Protein AF-A0A917NL24-F1 (afdb_monomer_lite)

Radius of gyration: 14.6 Å; chains: 1; bounding box: 46×25×38 Å

Foldseek 3Di:
DLLVQLLVCLLVLVLPSNVVSLVVVLVVQVPDDLWADPPDPDGDHNLNSLLSQLSSCLSNLNLPRNVVSLPPHDLVSDDALVVSLSSLQSNLSSCVSVVNNVSNVVSNVSSCVSVVVVVDDD

Organism: NCBI:txid1500077

Sequence (122 aa):
MLCTTSYTAARAGDRDQAQAMIREAGKAARKLPQQAPPGRLFPTTSAAVGLFEVGVRWALGDAGAALKAGRALSADQFSTAERKGRMHTDLGCAWWQWGKPEQTAHELLCALRPARLAGRGP

pLDDT: mean 90.93, std 11.96, range [46.84, 98.69]

Structure (mmCIF, N/CA/C/O backbone):
data_AF-A0A917NL24-F1
#
_entry.id   AF-A0A917NL24-F1
#
loop_
_atom_site.group_PDB
_atom_site.id
_atom_site.type_symbol
_atom_site.label_atom_id
_atom_site.label_alt_id
_atom_site.label_comp_id
_atom_site.label_asym_id
_atom_site.label_entity_id
_atom_site.label_seq_id
_atom_site.pdbx_PDB_ins_code
_atom_site.Cartn_x
_atom_site.Cartn_y
_atom_site.Cartn_z
_atom_site.occupancy
_atom_site.B_iso_or_equiv
_atom_site.auth_seq_id
_atom_site.auth_comp_id
_atom_site.auth_asym_id
_atom_site.auth_atom_id
_atom_site.pdbx_PDB_model_num
ATOM 1 N N . MET A 1 1 ? -3.063 4.889 -15.392 1.00 84.62 1 MET A N 1
ATOM 2 C CA . MET A 1 1 ? -4.364 5.516 -15.076 1.00 84.62 1 MET A CA 1
ATOM 3 C C . MET A 1 1 ? -5.146 4.737 -14.022 1.00 84.62 1 MET A C 1
ATOM 5 O O . MET A 1 1 ? -5.391 5.324 -12.982 1.00 84.62 1 MET A O 1
ATOM 9 N N . LEU A 1 2 ? -5.432 3.435 -14.204 1.00 94.12 2 LEU A N 1
ATOM 10 C CA . LEU A 1 2 ? -6.218 2.618 -13.248 1.00 94.12 2 LEU A CA 1
ATOM 11 C C . LEU A 1 2 ? -5.818 2.784 -11.768 1.00 94.12 2 LEU A C 1
ATOM 13 O O . LEU A 1 2 ? -6.681 3.012 -10.930 1.00 94.12 2 LEU A O 1
ATOM 17 N N . CYS A 1 3 ? -4.522 2.731 -11.447 1.00 95.06 3 CYS A N 1
ATOM 18 C CA . CYS A 1 3 ? -4.043 2.873 -10.068 1.00 95.06 3 CYS A CA 1
ATOM 19 C C . CYS A 1 3 ? -4.369 4.237 -9.440 1.00 95.06 3 CYS A C 1
ATOM 21 O O . CYS A 1 3 ? -4.859 4.303 -8.316 1.00 95.06 3 CYS A O 1
ATOM 23 N N . THR A 1 4 ? -4.113 5.329 -10.165 1.00 94.62 4 THR A N 1
ATOM 24 C CA . THR A 1 4 ? -4.394 6.686 -9.680 1.00 94.62 4 THR A CA 1
ATOM 25 C C . THR A 1 4 ? -5.895 6.900 -9.525 1.00 94.62 4 THR A C 1
ATOM 27 O O . THR A 1 4 ? -6.326 7.347 -8.470 1.00 94.62 4 THR A O 1
ATOM 30 N N . THR A 1 5 ? -6.695 6.502 -10.522 1.00 97.06 5 THR A N 1
ATOM 31 C CA . THR A 1 5 ? -8.164 6.571 -10.454 1.00 97.06 5 THR A CA 1
ATOM 32 C C . THR A 1 5 ? -8.701 5.780 -9.266 1.00 97.06 5 THR A C 1
ATOM 34 O O . THR A 1 5 ? -9.524 6.285 -8.513 1.00 97.06 5 THR A O 1
ATOM 37 N N . SER A 1 6 ? -8.187 4.567 -9.054 1.00 97.50 6 SER A N 1
ATOM 38 C CA . SER A 1 6 ? -8.557 3.730 -7.916 1.00 97.50 6 SER A CA 1
ATOM 39 C C . SER A 1 6 ? -8.290 4.411 -6.577 1.00 97.50 6 SER A C 1
ATOM 41 O O . SER A 1 6 ? -9.136 4.353 -5.688 1.00 97.50 6 SER A O 1
ATOM 43 N N . TYR A 1 7 ? -7.121 5.035 -6.424 1.00 97.06 7 TYR A N 1
ATOM 44 C CA . TYR A 1 7 ? -6.757 5.722 -5.191 1.00 97.06 7 TYR A CA 1
ATOM 45 C C . TYR A 1 7 ? -7.612 6.972 -4.962 1.00 97.06 7 TYR A C 1
ATOM 47 O O . TYR A 1 7 ? -8.086 7.189 -3.851 1.00 97.06 7 TYR A O 1
ATOM 55 N N . THR A 1 8 ? -7.877 7.760 -6.006 1.00 98.00 8 THR A N 1
ATOM 56 C CA . THR A 1 8 ? -8.780 8.916 -5.917 1.00 98.00 8 THR A CA 1
ATOM 57 C C . THR A 1 8 ? -10.196 8.495 -5.526 1.00 98.00 8 THR A C 1
ATOM 59 O O . THR A 1 8 ? -10.767 9.094 -4.619 1.00 98.00 8 THR A O 1
ATOM 62 N N . ALA A 1 9 ? -10.733 7.433 -6.135 1.00 98.25 9 ALA A N 1
ATOM 63 C CA . ALA A 1 9 ? -12.036 6.872 -5.778 1.00 98.25 9 ALA A CA 1
ATOM 64 C C . ALA A 1 9 ? -12.075 6.423 -4.308 1.00 98.25 9 ALA A C 1
ATOM 66 O O . ALA A 1 9 ? -12.998 6.772 -3.577 1.00 98.25 9 ALA A O 1
ATOM 67 N N . ALA A 1 10 ? -11.022 5.742 -3.836 1.00 98.19 10 ALA A N 1
ATOM 68 C CA . ALA A 1 10 ? -10.907 5.327 -2.439 1.00 98.19 10 ALA A CA 1
ATOM 69 C C . ALA A 1 10 ? -10.928 6.523 -1.479 1.00 98.19 10 ALA A C 1
ATOM 71 O O . ALA A 1 10 ? -11.642 6.505 -0.481 1.00 98.19 10 ALA A O 1
ATOM 72 N N . ARG A 1 11 ? -10.186 7.588 -1.807 1.00 97.62 11 ARG A N 1
ATOM 73 C CA . ARG A 1 11 ? -10.152 8.835 -1.027 1.00 97.62 11 ARG A CA 1
ATOM 74 C C . ARG A 1 11 ? -11.492 9.576 -1.032 1.00 97.62 11 ARG A C 1
ATOM 76 O O . ARG A 1 11 ? -11.779 10.271 -0.066 1.00 97.62 11 ARG A O 1
ATOM 83 N N . ALA A 1 12 ? -12.293 9.417 -2.084 1.00 97.56 12 ALA A N 1
ATOM 84 C CA . ALA A 1 12 ? -13.649 9.953 -2.183 1.00 97.56 12 ALA A CA 1
ATOM 85 C C . ALA A 1 12 ? -14.718 9.057 -1.521 1.00 97.56 12 ALA A C 1
ATOM 87 O O . ALA A 1 12 ? -15.888 9.427 -1.500 1.00 97.56 12 ALA A O 1
ATOM 88 N N . GLY A 1 13 ? -14.343 7.886 -0.992 1.00 96.19 13 GLY A N 1
ATOM 89 C CA . GLY A 1 13 ? -15.280 6.924 -0.407 1.00 96.19 13 GLY A CA 1
ATOM 90 C C . GLY A 1 13 ? -16.037 6.066 -1.429 1.00 96.19 13 GLY A C 1
ATOM 91 O O . GLY A 1 13 ? -16.854 5.239 -1.027 1.00 96.19 13 GLY A O 1
ATOM 92 N N . ASP A 1 14 ? -15.742 6.192 -2.729 1.00 98.06 14 ASP A N 1
ATOM 93 C CA . ASP A 1 14 ? -16.295 5.325 -3.775 1.00 98.06 14 ASP A CA 1
ATOM 94 C C . ASP A 1 14 ? -15.584 3.964 -3.754 1.00 98.06 14 ASP A C 1
ATOM 96 O O . ASP A 1 14 ? -14.630 3.670 -4.488 1.00 98.06 14 ASP A O 1
ATOM 100 N N . ARG A 1 15 ? -16.045 3.132 -2.821 1.00 97.88 15 ARG A N 1
ATOM 101 C CA . ARG A 1 15 ? -15.494 1.812 -2.528 1.00 97.88 15 ARG A CA 1
ATOM 102 C C . ARG A 1 15 ? -15.604 0.853 -3.713 1.00 97.88 15 ARG A C 1
ATOM 104 O O . ARG A 1 15 ? -14.711 0.015 -3.887 1.00 97.88 15 ARG A O 1
ATOM 111 N N . ASP A 1 16 ? -16.654 0.954 -4.517 1.00 97.88 16 ASP A N 1
ATOM 112 C CA . ASP A 1 16 ? -16.890 0.037 -5.630 1.00 97.88 16 ASP A CA 1
ATOM 113 C C . ASP A 1 16 ? -15.993 0.370 -6.816 1.00 97.88 16 ASP A C 1
ATOM 115 O O . ASP A 1 16 ? -15.297 -0.519 -7.326 1.00 97.88 16 ASP A O 1
ATOM 119 N N . GLN A 1 17 ? -15.913 1.649 -7.196 1.00 98.06 17 GLN A N 1
ATOM 120 C CA . GLN A 1 17 ? -15.018 2.087 -8.260 1.00 98.06 17 GLN A CA 1
ATOM 121 C C . GLN A 1 17 ? -13.554 1.844 -7.882 1.00 98.06 17 GLN A C 1
ATOM 123 O O . GLN A 1 17 ? -12.790 1.307 -8.691 1.00 98.06 17 GLN A O 1
ATOM 128 N N . ALA A 1 18 ? -13.163 2.156 -6.642 1.00 98.31 18 ALA A N 1
ATOM 129 C CA . ALA A 1 18 ? -11.814 1.894 -6.153 1.00 98.31 18 ALA A CA 1
ATOM 130 C C . ALA A 1 18 ? -11.437 0.415 -6.301 1.00 98.31 18 ALA A C 1
ATOM 132 O O . ALA A 1 18 ? -10.415 0.075 -6.900 1.00 98.31 18 ALA A O 1
ATOM 133 N N . GLN A 1 19 ? -12.288 -0.487 -5.815 1.00 97.38 19 GLN A N 1
ATOM 134 C CA . GLN A 1 19 ? -12.020 -1.917 -5.899 1.00 97.38 19 GLN A CA 1
ATOM 135 C C . GLN A 1 19 ? -12.042 -2.447 -7.337 1.00 97.38 19 GLN A C 1
ATOM 137 O O . GLN A 1 19 ? -11.239 -3.317 -7.681 1.00 97.38 19 GLN A O 1
ATOM 142 N N . ALA A 1 20 ? -12.943 -1.953 -8.188 1.00 97.94 20 ALA A N 1
ATOM 143 C CA . ALA A 1 20 ? -12.989 -2.346 -9.591 1.00 97.94 20 ALA A CA 1
ATOM 144 C C . ALA A 1 20 ? -11.678 -1.988 -10.306 1.00 97.94 20 ALA A C 1
ATOM 146 O O . ALA A 1 20 ? -11.062 -2.851 -10.938 1.00 97.94 20 ALA A O 1
ATOM 147 N N . MET A 1 21 ? -11.212 -0.749 -10.138 1.00 98.25 21 MET A N 1
ATOM 148 C CA . MET A 1 21 ? -10.006 -0.253 -10.797 1.00 98.25 21 MET A CA 1
ATOM 149 C C . MET A 1 21 ? -8.732 -0.934 -10.286 1.00 98.25 21 MET A C 1
ATOM 151 O O . MET A 1 21 ? -7.887 -1.304 -11.105 1.00 98.25 21 MET A O 1
ATOM 155 N N . ILE A 1 22 ? -8.588 -1.172 -8.973 1.00 97.75 22 ILE A N 1
ATOM 156 C CA . ILE A 1 22 ? -7.389 -1.851 -8.453 1.00 97.75 22 ILE A CA 1
ATOM 157 C C . ILE A 1 22 ? -7.329 -3.326 -8.854 1.00 97.75 22 ILE A C 1
ATOM 159 O O . ILE A 1 22 ? -6.254 -3.830 -9.178 1.00 97.75 22 ILE A O 1
ATOM 163 N N . ARG A 1 23 ? -8.475 -4.021 -8.919 1.00 96.62 23 ARG A N 1
ATOM 164 C CA . ARG A 1 23 ? -8.521 -5.405 -9.417 1.00 96.62 23 ARG A CA 1
ATOM 165 C C . ARG A 1 23 ? -8.087 -5.481 -10.874 1.00 96.62 23 ARG A C 1
ATOM 167 O O . ARG A 1 23 ? -7.333 -6.385 -11.235 1.00 96.62 23 ARG A O 1
ATOM 174 N N . GLU A 1 24 ? -8.548 -4.548 -11.700 1.00 97.19 24 GLU A N 1
ATOM 175 C CA . GLU A 1 24 ? -8.175 -4.512 -13.112 1.00 97.19 24 GLU A C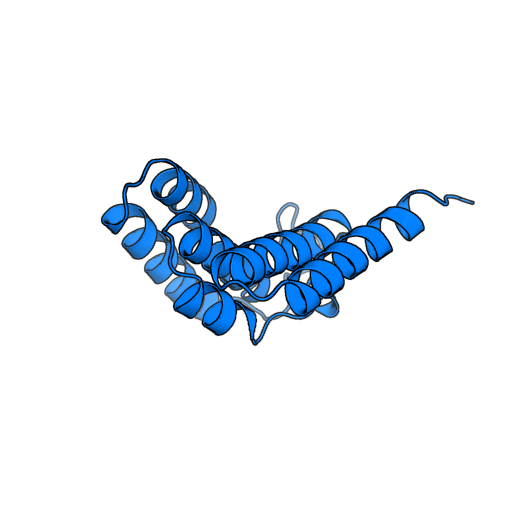A 1
ATOM 176 C C . GLU A 1 24 ? -6.694 -4.158 -13.293 1.00 97.19 24 GLU A C 1
ATOM 178 O O . GLU A 1 24 ? -5.984 -4.828 -14.044 1.00 97.19 24 GLU A O 1
ATOM 183 N N . ALA A 1 25 ? -6.181 -3.205 -12.507 1.00 96.19 25 ALA A N 1
ATOM 184 C CA . ALA A 1 25 ? -4.752 -2.910 -12.459 1.00 96.19 25 ALA A CA 1
ATOM 185 C C . ALA A 1 25 ? -3.927 -4.149 -12.071 1.00 96.19 25 ALA A C 1
ATOM 187 O O . ALA A 1 25 ? -2.925 -4.441 -12.720 1.00 96.19 25 ALA A O 1
ATOM 188 N N . GLY A 1 26 ? -4.368 -4.921 -11.071 1.00 94.62 26 GLY A N 1
ATOM 189 C CA . GLY A 1 26 ? -3.707 -6.157 -10.646 1.00 94.62 26 GLY A CA 1
ATOM 190 C C . GLY A 1 26 ? -3.707 -7.253 -11.718 1.00 94.62 26 GLY A C 1
ATOM 191 O O . GLY A 1 26 ? -2.706 -7.949 -11.899 1.00 94.62 26 GLY A O 1
ATOM 192 N N . LYS A 1 27 ? -4.794 -7.396 -12.491 1.00 94.94 27 LYS A N 1
ATOM 193 C CA . LYS A 1 27 ? -4.821 -8.311 -13.647 1.00 94.94 27 LYS A CA 1
ATOM 194 C C . LYS A 1 27 ? -3.833 -7.882 -14.729 1.00 94.94 27 LYS A C 1
ATOM 196 O O . LYS A 1 27 ? -3.126 -8.738 -15.255 1.00 94.94 27 LYS A O 1
ATOM 201 N N . ALA A 1 28 ? -3.770 -6.589 -15.040 1.00 93.19 28 ALA A N 1
ATOM 202 C CA . ALA A 1 28 ? -2.811 -6.058 -16.003 1.00 93.19 28 ALA A CA 1
ATOM 203 C C . ALA A 1 28 ? -1.362 -6.235 -15.514 1.00 93.19 28 ALA A C 1
ATOM 205 O O . ALA A 1 28 ? -0.496 -6.632 -16.291 1.00 93.19 28 ALA A O 1
ATOM 206 N N . ALA A 1 29 ? -1.115 -6.031 -14.216 1.00 91.75 29 ALA A N 1
ATOM 207 C CA . ALA A 1 29 ? 0.201 -6.158 -13.595 1.00 91.75 29 ALA A CA 1
ATOM 208 C C . ALA A 1 29 ? 0.806 -7.559 -13.727 1.00 91.75 29 ALA A C 1
ATOM 210 O O . ALA A 1 29 ? 2.011 -7.685 -13.906 1.00 91.75 29 ALA A O 1
ATOM 211 N N . ARG A 1 30 ? -0.016 -8.617 -13.720 1.00 89.62 30 ARG A N 1
ATOM 212 C CA . ARG A 1 30 ? 0.457 -9.999 -13.937 1.00 89.62 30 ARG A CA 1
ATOM 213 C C . ARG A 1 30 ? 1.166 -10.210 -15.278 1.00 89.62 30 ARG A C 1
ATOM 215 O O . ARG A 1 30 ? 1.892 -11.183 -15.419 1.00 89.62 30 ARG A O 1
ATOM 222 N N . LYS A 1 31 ? 0.948 -9.323 -16.251 1.00 87.94 31 LYS A N 1
ATOM 223 C CA . LYS A 1 31 ? 1.591 -9.363 -17.571 1.00 87.94 31 LYS A CA 1
ATOM 224 C C . LYS A 1 31 ? 2.846 -8.487 -17.648 1.00 87.94 31 LYS A C 1
ATOM 226 O O . LYS A 1 31 ? 3.481 -8.440 -18.697 1.00 87.94 31 LYS A O 1
ATOM 231 N N . LEU A 1 32 ? 3.175 -7.752 -16.583 1.00 83.38 32 LEU A N 1
ATOM 232 C CA . LEU A 1 32 ? 4.332 -6.864 -16.552 1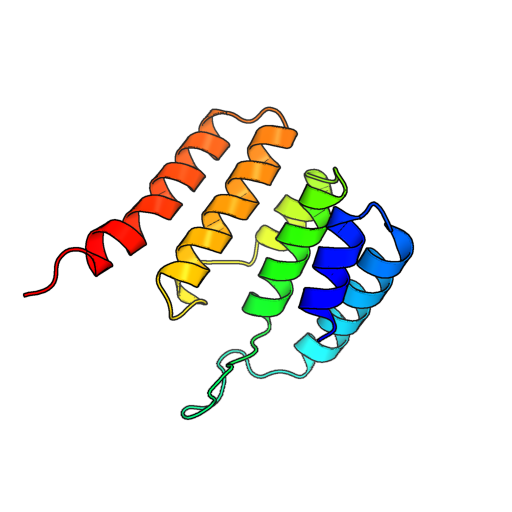.00 83.38 32 LEU A CA 1
ATOM 233 C C . LEU A 1 32 ? 5.601 -7.623 -16.147 1.00 83.38 32 LEU A C 1
ATOM 235 O O . LEU A 1 32 ? 5.537 -8.527 -15.310 1.00 83.38 32 LEU A O 1
ATOM 239 N N . PRO A 1 33 ? 6.766 -7.226 -16.684 1.00 74.56 33 PRO A N 1
ATOM 240 C CA . PRO A 1 33 ? 8.041 -7.717 -16.190 1.00 74.56 33 PRO A CA 1
ATOM 241 C C . PRO A 1 33 ? 8.274 -7.245 -14.747 1.00 74.56 33 PRO A C 1
ATOM 243 O O . PRO A 1 33 ? 7.797 -6.186 -14.329 1.00 74.56 33 PRO A O 1
ATOM 246 N N . GLN A 1 34 ? 9.039 -8.028 -13.983 1.00 74.31 34 GLN A N 1
ATOM 247 C CA . GLN A 1 34 ? 9.357 -7.718 -12.586 1.00 74.31 34 GLN A CA 1
ATOM 248 C C . GLN A 1 34 ? 10.119 -6.390 -12.453 1.00 74.31 34 GLN A C 1
ATOM 250 O O . GLN A 1 34 ? 9.849 -5.602 -11.546 1.00 74.31 34 GLN A O 1
ATOM 255 N N . GLN A 1 35 ? 11.021 -6.119 -13.397 1.00 75.19 35 GLN A N 1
ATOM 256 C CA . GLN A 1 35 ? 11.707 -4.843 -13.550 1.00 75.19 35 GLN A CA 1
ATOM 257 C C . GLN A 1 35 ? 11.254 -4.175 -14.846 1.00 75.19 35 GLN A C 1
ATOM 259 O O . GLN A 1 35 ? 11.149 -4.814 -15.893 1.00 75.19 35 GLN A O 1
ATOM 264 N N . ALA A 1 36 ? 10.971 -2.876 -14.778 1.00 76.94 36 ALA A N 1
ATOM 265 C CA . ALA A 1 36 ? 10.638 -2.118 -15.972 1.00 76.94 36 ALA A CA 1
ATOM 266 C C . ALA A 1 36 ? 11.879 -1.994 -16.879 1.00 76.94 36 ALA A C 1
ATOM 268 O O . ALA A 1 36 ? 12.977 -1.789 -16.359 1.00 76.94 36 ALA A O 1
ATOM 269 N N . PRO A 1 37 ? 11.718 -2.057 -18.213 1.00 78.44 37 PRO A N 1
ATOM 270 C CA . PRO A 1 37 ? 12.820 -1.835 -19.140 1.00 78.44 37 PRO A CA 1
ATOM 271 C C . PRO A 1 37 ? 13.503 -0.475 -18.912 1.00 78.44 37 PRO A C 1
ATOM 273 O O . PRO A 1 37 ? 12.807 0.504 -18.598 1.00 78.44 37 PRO A O 1
ATOM 276 N N . PRO A 1 38 ? 14.832 -0.386 -19.104 1.00 77.69 38 PRO A N 1
ATOM 277 C CA . PRO A 1 38 ? 15.554 0.879 -19.010 1.00 77.69 38 PRO A CA 1
ATOM 278 C C . PRO A 1 38 ? 15.005 1.904 -20.018 1.00 77.69 38 PRO A C 1
ATOM 280 O O . PRO A 1 38 ? 14.482 1.545 -21.071 1.00 77.69 38 PRO A O 1
ATOM 283 N N . GLY A 1 39 ? 15.085 3.195 -19.680 1.00 78.56 39 GLY A N 1
ATOM 284 C CA . GLY A 1 39 ? 14.619 4.294 -20.543 1.00 78.56 39 GLY A CA 1
ATOM 285 C C . GLY A 1 39 ? 13.115 4.602 -20.478 1.00 78.56 39 GLY A C 1
ATOM 286 O O . GLY A 1 39 ? 12.645 5.529 -21.135 1.00 78.56 39 GLY A O 1
ATOM 287 N N . ARG A 1 40 ? 12.329 3.879 -19.668 1.00 76.81 40 ARG A N 1
ATOM 288 C CA . ARG A 1 40 ? 10.929 4.248 -19.397 1.00 76.81 40 ARG A CA 1
ATOM 289 C C . ARG A 1 40 ? 10.864 5.458 -18.461 1.00 76.81 40 ARG A C 1
ATOM 291 O O . ARG A 1 40 ? 11.283 5.361 -17.314 1.00 76.81 40 ARG A O 1
ATOM 298 N N . LEU A 1 41 ? 10.232 6.544 -18.916 1.00 72.50 41 LEU A N 1
ATOM 299 C CA . LEU A 1 41 ? 9.951 7.735 -18.094 1.00 72.50 41 LEU A CA 1
ATOM 300 C C . LEU A 1 41 ? 9.089 7.408 -16.861 1.00 72.50 41 LEU A C 1
ATOM 302 O O . LEU A 1 41 ? 9.320 7.931 -15.776 1.00 72.50 41 LEU A O 1
ATOM 306 N N . PHE A 1 42 ? 8.122 6.497 -17.013 1.00 72.69 42 PHE A N 1
ATOM 307 C CA . PHE A 1 42 ? 7.223 6.072 -15.937 1.00 72.69 42 PHE A CA 1
ATOM 308 C C . PHE A 1 42 ? 7.232 4.545 -15.801 1.00 72.69 42 PHE A C 1
ATOM 310 O O . PHE A 1 42 ? 6.333 3.865 -16.310 1.00 72.69 42 PHE A O 1
ATOM 317 N N . PRO A 1 43 ? 8.254 3.967 -15.144 1.00 77.62 43 PRO A N 1
ATOM 318 C CA . PRO A 1 43 ? 8.349 2.527 -14.980 1.00 77.62 43 PRO A CA 1
ATOM 319 C C . PRO A 1 43 ? 7.188 2.037 -14.108 1.00 77.62 43 PRO A C 1
ATOM 321 O O . PRO A 1 43 ? 7.072 2.394 -12.927 1.00 77.62 43 PRO A O 1
ATOM 324 N N . THR A 1 44 ? 6.316 1.235 -14.723 1.00 83.12 44 THR A N 1
ATOM 325 C CA . THR A 1 44 ? 5.214 0.540 -14.053 1.00 83.12 44 THR A CA 1
ATOM 326 C C . THR A 1 44 ? 5.638 -0.904 -13.843 1.00 83.12 44 THR A C 1
ATOM 328 O O . THR A 1 44 ? 5.950 -1.605 -14.802 1.00 83.12 44 THR A O 1
ATOM 331 N N . THR A 1 45 ? 5.672 -1.327 -12.585 1.00 90.44 45 THR A N 1
ATOM 332 C CA . THR A 1 45 ? 6.034 -2.682 -12.162 1.00 90.44 45 THR A CA 1
ATOM 333 C C . THR A 1 45 ? 4.896 -3.274 -11.343 1.00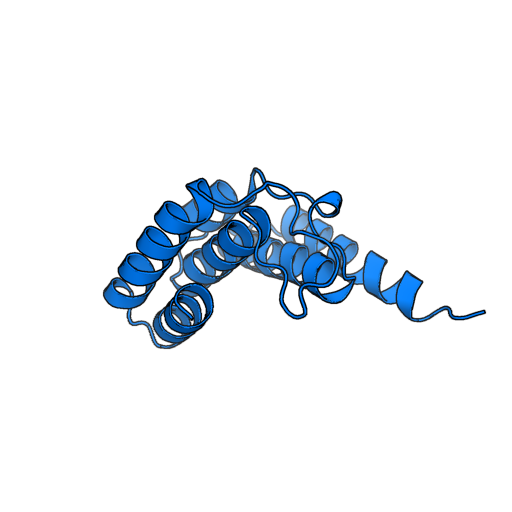 90.44 45 THR A C 1
ATOM 335 O O . THR A 1 45 ? 4.045 -2.543 -10.825 1.00 90.44 45 THR A O 1
ATOM 338 N N . SER A 1 46 ? 4.893 -4.592 -11.169 1.00 92.00 46 SER A N 1
ATOM 339 C CA . SER A 1 46 ? 3.920 -5.262 -10.299 1.00 92.00 46 SER A CA 1
ATOM 340 C C . SER A 1 46 ? 3.989 -4.755 -8.855 1.00 92.00 46 SER A C 1
ATOM 342 O O . SER A 1 46 ? 2.948 -4.544 -8.238 1.00 92.00 46 SER A O 1
ATOM 344 N N . ALA A 1 47 ? 5.190 -4.447 -8.349 1.00 92.94 47 ALA A N 1
ATOM 345 C CA . ALA A 1 47 ? 5.377 -3.839 -7.029 1.00 92.94 47 ALA A CA 1
ATOM 346 C C . ALA A 1 47 ? 4.746 -2.439 -6.932 1.00 92.94 47 ALA A C 1
ATOM 348 O O . ALA A 1 47 ? 4.125 -2.109 -5.924 1.00 92.94 47 ALA A O 1
ATOM 349 N N . ALA A 1 48 ? 4.825 -1.626 -7.994 1.00 92.88 48 ALA A N 1
ATOM 350 C CA . ALA A 1 48 ? 4.156 -0.326 -8.027 1.00 92.88 48 ALA A CA 1
ATOM 351 C C . ALA A 1 48 ? 2.627 -0.466 -7.947 1.00 92.88 48 ALA A C 1
ATOM 353 O O . ALA A 1 48 ? 1.982 0.305 -7.242 1.00 92.88 48 ALA A O 1
ATOM 354 N N . VAL A 1 49 ? 2.043 -1.458 -8.628 1.00 95.06 49 VAL A N 1
ATOM 355 C CA . VAL A 1 49 ? 0.600 -1.738 -8.534 1.00 95.06 49 VAL A CA 1
ATOM 356 C C . VAL A 1 49 ? 0.226 -2.255 -7.144 1.00 95.06 49 VAL A C 1
ATOM 358 O O . VAL A 1 49 ? -0.757 -1.782 -6.579 1.00 95.06 49 VAL A O 1
ATOM 361 N N . GLY A 1 50 ? 1.034 -3.145 -6.560 1.00 95.94 50 GLY A N 1
ATOM 362 C CA . GLY A 1 50 ? 0.843 -3.621 -5.187 1.00 95.94 50 GLY A CA 1
ATOM 363 C C . GLY A 1 50 ? 0.873 -2.488 -4.159 1.00 95.94 50 GLY A C 1
ATOM 364 O O . GLY A 1 50 ? 0.012 -2.430 -3.288 1.00 95.94 50 GLY A O 1
ATOM 365 N N . LEU A 1 51 ? 1.786 -1.523 -4.310 1.00 96.38 51 LEU A N 1
ATOM 366 C CA . LEU A 1 51 ? 1.828 -0.332 -3.458 1.00 96.38 51 LEU A CA 1
ATOM 367 C C . LEU A 1 51 ? 0.545 0.508 -3.569 1.00 96.38 51 LEU A C 1
ATOM 369 O O . LEU A 1 51 ? 0.004 0.957 -2.561 1.00 96.38 51 LEU A O 1
ATOM 373 N N . PHE A 1 52 ? 0.010 0.687 -4.779 1.00 97.06 52 PHE A N 1
ATOM 374 C CA . PHE A 1 52 ? -1.293 1.333 -4.935 1.00 97.06 52 PHE A CA 1
ATOM 375 C C . PHE A 1 52 ? -2.425 0.536 -4.280 1.00 97.06 52 PHE A C 1
ATOM 377 O O . PHE A 1 52 ? -3.327 1.154 -3.722 1.00 97.06 52 PHE A O 1
ATOM 384 N N . GLU A 1 53 ? -2.381 -0.800 -4.302 1.00 98.00 53 GLU A N 1
ATOM 385 C CA . GLU A 1 53 ? -3.378 -1.613 -3.603 1.00 98.00 53 GLU A CA 1
ATOM 386 C C . GLU A 1 53 ? -3.323 -1.388 -2.092 1.00 98.00 53 GLU A C 1
ATOM 388 O O . GLU A 1 53 ? -4.372 -1.152 -1.500 1.00 98.00 53 GLU A O 1
ATOM 393 N N . VAL A 1 54 ? -2.135 -1.358 -1.478 1.00 98.31 54 VAL A N 1
ATOM 394 C CA . VAL A 1 54 ? -1.990 -1.001 -0.052 1.00 98.31 54 VAL A CA 1
ATOM 395 C C . VAL A 1 54 ? -2.655 0.349 0.226 1.00 98.31 54 VAL A C 1
ATOM 397 O O . VAL A 1 54 ? -3.528 0.431 1.091 1.00 98.31 54 VAL A O 1
ATOM 400 N N . GLY A 1 55 ? -2.300 1.368 -0.568 1.00 97.81 55 GLY A N 1
ATOM 401 C CA . GLY A 1 55 ? -2.856 2.721 -0.497 1.00 97.81 55 GLY A CA 1
ATOM 402 C C . GLY A 1 55 ? -4.386 2.762 -0.534 1.00 97.81 55 GLY A C 1
ATOM 403 O O . GLY A 1 55 ? -5.040 3.397 0.289 1.00 97.81 55 GLY A O 1
ATOM 404 N N . VAL A 1 56 ? -4.966 2.046 -1.496 1.00 98.44 56 VAL A N 1
ATOM 405 C CA . VAL A 1 56 ? -6.417 1.949 -1.692 1.00 98.44 56 VAL A CA 1
ATOM 406 C C . VAL A 1 56 ? -7.095 1.262 -0.510 1.00 98.44 56 VAL A C 1
ATOM 408 O O . VAL A 1 56 ? -8.119 1.742 -0.032 1.00 98.44 56 VAL A O 1
ATOM 411 N N . ARG A 1 57 ? -6.548 0.143 -0.025 1.00 98.19 57 ARG A N 1
ATOM 412 C CA . ARG A 1 57 ? -7.167 -0.637 1.055 1.00 98.19 57 ARG A CA 1
ATOM 413 C C . ARG A 1 57 ? -7.193 0.132 2.373 1.00 98.19 57 ARG A C 1
ATOM 415 O O . ARG A 1 57 ? -8.248 0.173 3.002 1.00 98.19 57 ARG A O 1
ATOM 422 N N . TRP A 1 58 ? -6.088 0.775 2.764 1.00 97.62 58 TRP A N 1
ATOM 423 C CA . TRP A 1 58 ? -6.064 1.541 4.016 1.00 97.62 58 TRP A CA 1
ATOM 424 C C . TRP A 1 58 ? -6.944 2.795 3.919 1.00 97.62 58 TRP A C 1
ATOM 426 O O . TRP A 1 58 ? -7.661 3.116 4.867 1.00 97.62 58 TRP A O 1
ATOM 436 N N . ALA A 1 59 ? -6.979 3.460 2.755 1.00 97.81 59 ALA A N 1
ATOM 437 C CA . ALA A 1 59 ? -7.868 4.601 2.527 1.00 97.81 59 ALA A CA 1
ATOM 438 C C . ALA A 1 59 ? -9.355 4.217 2.640 1.00 97.81 59 ALA A C 1
ATOM 440 O O . ALA A 1 59 ? -10.164 5.025 3.085 1.00 97.81 59 ALA A O 1
ATOM 441 N N . LEU A 1 60 ? -9.706 2.973 2.295 1.00 97.81 60 LEU A N 1
ATOM 442 C CA . LEU A 1 60 ? -11.048 2.402 2.447 1.00 97.81 60 LEU A CA 1
ATOM 443 C C . LEU A 1 60 ? -11.342 1.837 3.848 1.00 97.81 60 LEU A C 1
ATOM 445 O O . LEU A 1 60 ? -12.381 1.197 4.035 1.00 97.81 60 LEU A O 1
ATOM 449 N N . GLY A 1 61 ? -10.443 2.010 4.817 1.00 97.56 61 GLY A N 1
ATOM 450 C CA . GLY A 1 61 ? -10.642 1.509 6.177 1.00 97.56 61 GLY A CA 1
ATOM 451 C C . GLY A 1 61 ? -10.279 0.039 6.397 1.00 97.56 61 GLY A C 1
ATOM 452 O O . GLY A 1 61 ? -10.571 -0.505 7.458 1.00 97.56 61 GLY A O 1
ATOM 453 N N . ASP A 1 62 ? -9.683 -0.631 5.409 1.00 97.56 62 ASP A N 1
ATOM 454 C CA . ASP A 1 62 ? -9.398 -2.067 5.440 1.00 97.56 62 ASP A CA 1
ATOM 455 C C . ASP A 1 62 ? -7.904 -2.329 5.687 1.00 97.56 62 ASP A C 1
ATOM 457 O O . ASP A 1 62 ? -7.150 -2.728 4.791 1.00 97.56 62 ASP A O 1
ATOM 461 N N . ALA A 1 63 ? -7.471 -2.095 6.930 1.00 97.62 63 ALA A N 1
ATOM 462 C CA . ALA A 1 63 ? -6.102 -2.366 7.378 1.00 97.62 63 ALA A CA 1
ATOM 463 C C . ALA A 1 63 ? -5.698 -3.839 7.154 1.00 97.62 63 ALA A C 1
ATOM 465 O O . ALA A 1 63 ? -4.580 -4.126 6.722 1.00 97.62 63 ALA A O 1
ATOM 466 N N . GLY A 1 64 ? -6.652 -4.757 7.362 1.00 97.88 64 GLY A N 1
ATOM 467 C CA . GLY A 1 64 ? -6.624 -6.178 6.992 1.00 97.88 64 GLY A CA 1
ATOM 468 C C . GLY A 1 64 ? -6.002 -6.440 5.631 1.00 97.88 64 GLY A C 1
ATOM 469 O O . GLY A 1 64 ? -4.927 -7.036 5.481 1.00 97.88 64 GLY A O 1
ATOM 470 N N . ALA A 1 65 ? -6.735 -5.996 4.620 1.00 97.88 65 ALA A N 1
ATOM 471 C CA . ALA A 1 65 ? -6.376 -6.181 3.233 1.00 97.88 65 ALA A CA 1
ATOM 472 C C . ALA A 1 65 ? -5.147 -5.356 2.835 1.00 97.88 65 ALA A C 1
ATOM 474 O O . ALA A 1 65 ? -4.357 -5.838 2.023 1.00 97.88 65 ALA A O 1
ATOM 475 N N . ALA A 1 66 ? -4.956 -4.165 3.413 1.00 98.31 66 ALA A N 1
ATOM 476 C CA . ALA A 1 66 ? -3.789 -3.327 3.144 1.00 98.31 66 ALA A CA 1
ATOM 477 C C . ALA A 1 66 ? -2.489 -4.053 3.503 1.00 98.31 66 ALA A C 1
ATOM 479 O O . ALA A 1 66 ? -1.618 -4.233 2.653 1.00 98.31 66 ALA A O 1
ATOM 480 N N . LEU A 1 67 ? -2.389 -4.571 4.728 1.00 98.38 67 LEU A N 1
ATOM 481 C CA . LEU A 1 67 ? -1.202 -5.298 5.173 1.00 98.38 67 LEU A CA 1
ATOM 482 C C . LEU A 1 67 ? -1.018 -6.607 4.407 1.00 98.38 67 LEU A C 1
ATOM 484 O O . LEU A 1 67 ? 0.102 -6.962 4.046 1.00 98.38 67 LEU A O 1
ATOM 488 N N . LYS A 1 68 ? -2.112 -7.311 4.088 1.00 98.25 68 LYS A N 1
ATOM 489 C CA . LYS A 1 68 ? -2.055 -8.510 3.241 1.00 98.25 68 LYS A CA 1
ATOM 490 C C . LYS A 1 68 ? -1.470 -8.214 1.858 1.00 98.25 68 LYS A C 1
ATOM 492 O O . LYS A 1 68 ? -0.656 -9.013 1.397 1.00 98.25 68 LYS A O 1
ATOM 497 N N . ALA A 1 69 ? -1.870 -7.114 1.219 1.00 96.50 69 ALA A N 1
ATOM 498 C CA . ALA A 1 69 ? -1.324 -6.681 -0.068 1.00 96.50 69 ALA A CA 1
ATOM 499 C C . ALA A 1 69 ? 0.149 -6.252 0.050 1.00 96.50 69 ALA A C 1
ATOM 501 O O . ALA A 1 69 ? 0.950 -6.529 -0.840 1.00 96.50 69 ALA A O 1
ATOM 502 N N . GLY A 1 70 ? 0.522 -5.648 1.181 1.00 97.00 70 GLY A N 1
ATOM 503 C CA . GLY A 1 70 ? 1.880 -5.187 1.460 1.00 97.00 70 GLY A CA 1
ATOM 504 C C . GLY A 1 70 ? 2.901 -6.287 1.758 1.00 97.00 70 GLY A C 1
ATOM 505 O O . GLY A 1 70 ? 4.092 -6.043 1.625 1.00 97.00 70 GLY A O 1
ATOM 506 N N . ARG A 1 71 ? 2.474 -7.511 2.106 1.00 96.44 71 ARG A N 1
ATOM 507 C CA . ARG A 1 71 ? 3.383 -8.598 2.535 1.00 96.44 71 ARG A CA 1
ATOM 508 C C . ARG A 1 71 ? 4.487 -8.967 1.544 1.00 96.44 71 ARG A C 1
ATOM 510 O O . ARG A 1 71 ? 5.526 -9.454 1.967 1.00 96.44 71 ARG A O 1
ATOM 517 N N . ALA A 1 72 ? 4.241 -8.803 0.247 1.00 92.44 72 ALA A N 1
ATOM 518 C CA . ALA A 1 72 ? 5.212 -9.124 -0.802 1.00 92.44 72 ALA A CA 1
ATOM 519 C C . ALA A 1 72 ? 6.038 -7.905 -1.253 1.00 92.44 72 ALA A C 1
ATOM 521 O O . ALA A 1 72 ? 6.874 -8.031 -2.153 1.00 92.44 72 ALA A O 1
ATOM 522 N N . LEU A 1 73 ? 5.772 -6.728 -0.677 1.00 95.38 73 LEU A N 1
ATOM 523 C CA . LEU A 1 73 ? 6.483 -5.504 -1.006 1.00 95.38 73 LEU A CA 1
ATOM 524 C C . LEU A 1 73 ? 7.768 -5.405 -0.196 1.00 95.38 73 LEU A C 1
ATOM 526 O O . LEU A 1 73 ? 7.797 -5.681 1.001 1.00 95.38 73 LEU A O 1
ATOM 530 N N . SER A 1 74 ? 8.824 -4.968 -0.866 1.00 94.25 74 SER A N 1
ATOM 531 C CA . SER A 1 74 ? 10.102 -4.662 -0.241 1.00 94.25 74 SER A CA 1
ATOM 532 C C . SER A 1 74 ? 10.716 -3.424 -0.891 1.00 94.25 74 SER A C 1
ATOM 534 O O . SER A 1 74 ? 10.483 -3.129 -2.064 1.00 94.25 74 SER A O 1
ATOM 536 N N . ALA A 1 75 ? 11.489 -2.662 -0.114 1.00 93.12 75 ALA A N 1
ATOM 537 C CA . ALA A 1 75 ? 12.042 -1.380 -0.544 1.00 93.12 75 ALA A CA 1
ATOM 538 C C . ALA A 1 75 ? 13.019 -1.508 -1.731 1.00 93.12 75 ALA A C 1
ATOM 540 O O . ALA A 1 75 ? 13.183 -0.558 -2.493 1.00 93.12 75 ALA A O 1
ATOM 541 N N . ASP A 1 76 ? 13.660 -2.665 -1.904 1.00 91.31 76 ASP A N 1
ATOM 542 C CA . ASP A 1 76 ? 14.549 -2.989 -3.030 1.00 91.31 76 ASP A CA 1
ATOM 543 C C . ASP A 1 76 ? 13.821 -3.047 -4.385 1.00 91.31 76 ASP A C 1
ATOM 545 O O . ASP A 1 76 ? 14.426 -2.794 -5.425 1.00 91.31 76 ASP A O 1
ATOM 549 N N . GLN A 1 77 ? 12.507 -3.282 -4.383 1.00 91.44 77 GLN A N 1
ATOM 550 C CA . GLN A 1 77 ? 11.672 -3.280 -5.588 1.00 91.44 77 GLN A CA 1
ATOM 551 C C . GLN A 1 77 ? 11.413 -1.866 -6.140 1.00 91.44 77 GLN A C 1
ATOM 553 O O . GLN A 1 77 ? 10.868 -1.714 -7.238 1.00 91.44 77 GLN A O 1
ATOM 558 N N . PHE A 1 78 ? 11.779 -0.819 -5.392 1.00 89.31 78 PHE A N 1
ATOM 559 C CA . PHE A 1 78 ? 11.541 0.576 -5.750 1.00 89.31 78 PHE A CA 1
ATOM 560 C C . PHE A 1 78 ? 12.864 1.314 -5.964 1.00 89.31 78 PHE A C 1
ATOM 562 O O . PHE A 1 78 ? 13.739 1.323 -5.105 1.00 89.31 78 PHE A O 1
ATOM 569 N N . SER A 1 79 ? 13.011 1.984 -7.107 1.00 85.69 79 SER A N 1
ATOM 570 C CA . SER A 1 79 ? 14.264 2.659 -7.467 1.00 85.69 79 SER A CA 1
ATOM 571 C C . SER A 1 79 ? 14.438 4.038 -6.824 1.00 85.69 79 SER A C 1
ATOM 573 O O . SER A 1 79 ? 15.569 4.473 -6.629 1.00 85.69 79 SER A O 1
ATOM 575 N N . THR A 1 80 ? 13.352 4.730 -6.466 1.00 88.06 80 THR A N 1
ATOM 576 C CA . THR A 1 80 ? 13.413 6.103 -5.937 1.00 88.06 80 THR A CA 1
ATOM 577 C C . THR A 1 80 ? 13.201 6.152 -4.428 1.00 88.06 80 THR A C 1
ATOM 579 O O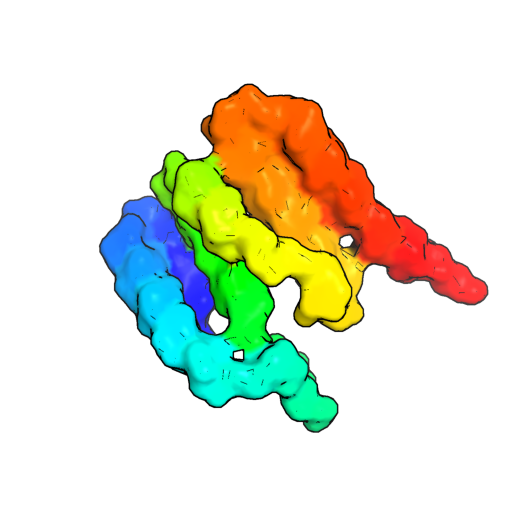 . THR A 1 80 ? 12.417 5.382 -3.868 1.00 88.06 80 THR A O 1
ATOM 582 N N . ALA A 1 81 ? 13.871 7.098 -3.761 1.00 91.31 81 ALA A N 1
ATOM 583 C CA . ALA A 1 81 ? 13.678 7.353 -2.332 1.00 91.31 81 ALA A CA 1
ATOM 584 C C . ALA A 1 81 ? 12.217 7.709 -2.008 1.00 91.31 81 ALA A C 1
ATOM 586 O O . ALA A 1 81 ? 11.677 7.216 -1.023 1.00 91.31 81 ALA A O 1
ATOM 587 N N . GLU A 1 82 ? 11.563 8.483 -2.878 1.00 91.38 82 GLU A N 1
ATOM 588 C CA . GLU A 1 82 ? 10.143 8.835 -2.773 1.00 91.38 82 GLU A CA 1
ATOM 589 C C . GLU A 1 82 ? 9.240 7.592 -2.728 1.00 91.38 82 GLU A C 1
ATOM 591 O O . GLU A 1 82 ? 8.417 7.458 -1.824 1.00 91.38 82 GLU A O 1
ATOM 596 N N . ARG A 1 83 ? 9.414 6.639 -3.658 1.00 92.25 83 ARG A N 1
ATOM 597 C CA . ARG A 1 83 ? 8.589 5.419 -3.698 1.00 92.25 83 ARG A CA 1
ATOM 598 C C . ARG A 1 83 ? 8.842 4.516 -2.491 1.00 92.25 83 ARG A C 1
ATOM 600 O O . ARG A 1 83 ? 7.888 3.962 -1.952 1.00 92.25 83 ARG A O 1
ATOM 607 N N . LYS A 1 84 ? 10.099 4.402 -2.042 1.00 95.12 84 LYS A N 1
ATOM 608 C CA . LYS A 1 84 ? 10.452 3.673 -0.809 1.00 95.12 84 LYS A CA 1
ATOM 609 C C . LYS A 1 84 ? 9.800 4.308 0.419 1.00 95.12 84 LYS A C 1
ATOM 611 O O . LYS A 1 84 ? 9.206 3.602 1.226 1.00 95.12 84 LYS A O 1
ATOM 616 N N . GLY A 1 85 ? 9.881 5.635 0.534 1.00 96.12 85 GLY A N 1
ATOM 617 C CA . GLY A 1 85 ? 9.241 6.397 1.603 1.00 96.12 85 GLY A CA 1
ATOM 618 C C . GLY A 1 85 ? 7.733 6.173 1.619 1.00 96.12 85 GLY A C 1
ATOM 619 O O . GLY A 1 85 ? 7.194 5.759 2.639 1.00 96.12 85 GLY A O 1
ATOM 620 N N . ARG A 1 86 ? 7.074 6.329 0.463 1.00 95.56 86 ARG A N 1
ATOM 621 C CA . ARG A 1 86 ? 5.634 6.086 0.313 1.00 95.56 86 ARG A CA 1
ATOM 622 C C . ARG A 1 86 ? 5.219 4.684 0.755 1.00 95.56 86 ARG A C 1
ATOM 624 O O . ARG A 1 86 ? 4.221 4.564 1.454 1.00 95.56 86 ARG A O 1
ATOM 631 N N . MET A 1 87 ? 5.969 3.645 0.375 1.00 97.31 87 MET A N 1
ATOM 632 C CA . MET A 1 87 ? 5.681 2.268 0.797 1.00 97.31 87 MET A CA 1
ATOM 633 C C . MET A 1 87 ? 5.599 2.150 2.316 1.00 97.31 87 MET A C 1
ATOM 635 O O . MET A 1 87 ? 4.598 1.672 2.844 1.00 97.31 87 MET A O 1
ATOM 639 N N . HIS A 1 88 ? 6.627 2.629 3.007 1.00 98.06 88 HIS A N 1
ATOM 640 C CA . HIS A 1 88 ? 6.664 2.598 4.460 1.00 98.06 88 HIS A CA 1
ATOM 641 C C . HIS A 1 88 ? 5.590 3.504 5.087 1.00 98.06 88 HIS A C 1
ATOM 643 O O . HIS A 1 88 ? 4.959 3.119 6.065 1.00 98.06 88 HIS A O 1
ATOM 649 N N . THR A 1 89 ? 5.302 4.676 4.514 1.00 98.12 89 THR A N 1
ATOM 650 C CA . THR A 1 89 ? 4.218 5.543 5.005 1.00 98.12 89 THR A CA 1
ATOM 651 C C . THR A 1 89 ? 2.846 4.870 4.899 1.00 98.12 89 THR A C 1
ATOM 653 O O . THR A 1 89 ? 2.118 4.844 5.888 1.00 98.12 89 THR A O 1
ATOM 656 N N . ASP A 1 90 ? 2.508 4.280 3.748 1.00 98.25 90 ASP A N 1
ATOM 657 C CA . ASP A 1 90 ? 1.223 3.598 3.535 1.00 98.25 90 ASP A CA 1
ATOM 658 C C . ASP A 1 90 ? 1.071 2.375 4.468 1.00 98.25 90 ASP A C 1
ATOM 660 O O . ASP A 1 90 ? -0.001 2.154 5.038 1.00 98.25 90 ASP A O 1
ATOM 664 N N . LEU A 1 91 ? 2.149 1.610 4.689 1.00 98.50 91 LEU A N 1
ATOM 665 C CA . LEU A 1 91 ? 2.172 0.514 5.669 1.00 98.50 91 LEU A CA 1
ATOM 666 C C . LEU A 1 91 ? 2.007 1.023 7.106 1.00 98.50 91 LEU A C 1
ATOM 668 O O . LEU A 1 91 ? 1.236 0.446 7.873 1.00 98.50 91 LEU A O 1
ATOM 672 N N . GLY A 1 92 ? 2.675 2.121 7.465 1.00 98.50 92 GLY A N 1
ATOM 673 C CA . GLY A 1 92 ? 2.524 2.775 8.763 1.00 98.50 92 GLY A CA 1
ATOM 674 C C . GLY A 1 92 ? 1.082 3.219 9.023 1.00 98.50 92 GLY A C 1
ATOM 675 O O . GLY A 1 92 ? 0.544 2.945 10.093 1.00 98.50 92 GLY A O 1
ATOM 676 N N . CYS A 1 93 ? 0.416 3.821 8.032 1.00 98.44 93 CYS A N 1
ATOM 677 C CA . CYS A 1 93 ? -1.004 4.178 8.123 1.00 98.44 93 CYS A CA 1
ATOM 678 C C . CYS A 1 93 ? -1.899 2.950 8.356 1.00 98.44 93 CYS A C 1
ATOM 680 O O . CYS A 1 93 ? -2.802 3.000 9.193 1.00 98.44 93 CYS A O 1
ATOM 682 N N . ALA A 1 94 ? -1.637 1.838 7.662 1.00 98.56 94 ALA A N 1
ATOM 683 C CA . ALA A 1 94 ? -2.389 0.598 7.848 1.00 98.56 94 ALA A CA 1
ATOM 684 C C . ALA A 1 94 ? -2.181 -0.014 9.248 1.00 98.56 94 ALA A C 1
ATOM 686 O O . ALA A 1 94 ? -3.148 -0.428 9.888 1.00 98.56 94 ALA A O 1
ATOM 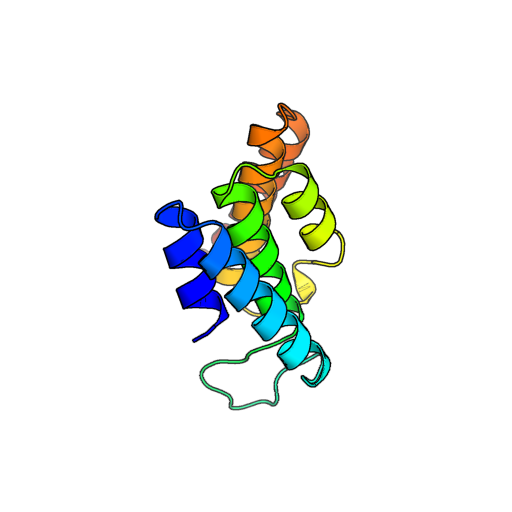687 N N . TRP A 1 95 ? -0.945 -0.036 9.761 1.00 98.62 95 TRP A N 1
ATOM 688 C CA . TRP A 1 95 ? -0.662 -0.499 11.124 1.00 98.62 95 TRP A CA 1
ATOM 689 C C . TRP A 1 95 ? -1.301 0.387 12.191 1.00 98.62 95 TRP A C 1
ATOM 691 O O . TRP A 1 95 ? -1.857 -0.132 13.163 1.00 98.62 95 TRP A O 1
ATOM 701 N N . TRP A 1 96 ? -1.283 1.705 11.993 1.00 98.56 96 TRP A N 1
ATOM 702 C CA . TRP A 1 96 ? -1.923 2.649 12.904 1.00 98.56 96 TRP A CA 1
ATOM 703 C C . TRP A 1 96 ? -3.428 2.403 12.986 1.00 98.56 96 TRP A C 1
ATOM 705 O O . TRP A 1 96 ? -3.983 2.313 14.077 1.00 98.56 96 TRP A O 1
ATOM 715 N N . GLN A 1 97 ? -4.076 2.204 11.836 1.00 98.25 97 GLN A N 1
ATOM 716 C CA . GLN A 1 97 ? -5.499 1.879 11.762 1.00 98.25 97 GLN A CA 1
ATOM 717 C C . GLN A 1 97 ? -5.844 0.539 12.434 1.00 98.25 97 GLN A C 1
ATOM 719 O O . GLN A 1 97 ? -6.945 0.390 12.958 1.00 98.25 97 GLN A O 1
ATOM 724 N N . TRP A 1 98 ? -4.910 -0.419 12.474 1.00 97.56 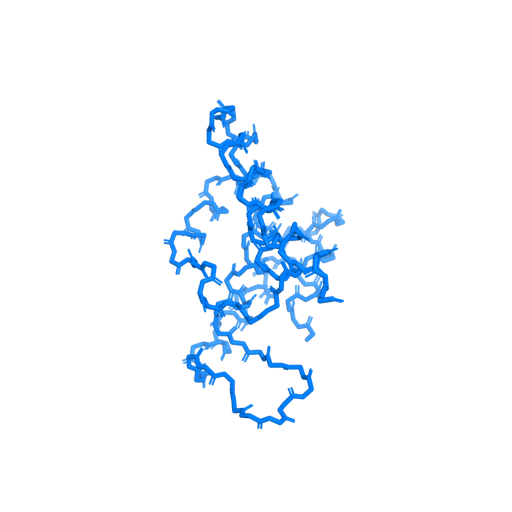98 TRP A N 1
ATOM 725 C CA . TRP A 1 98 ? -5.064 -1.659 13.248 1.00 97.56 98 TRP A CA 1
ATOM 726 C C . TRP A 1 98 ? -4.792 -1.465 14.756 1.00 97.56 98 TRP A C 1
ATOM 728 O O . TRP A 1 98 ? -4.993 -2.381 15.545 1.00 97.56 98 TRP A O 1
ATOM 738 N N . GLY A 1 99 ? -4.306 -0.309 15.206 1.00 97.94 99 GLY A N 1
ATOM 739 C CA . GLY A 1 99 ? -3.914 -0.113 16.606 1.00 97.94 99 GLY A CA 1
ATOM 740 C C . GLY A 1 99 ? -2.618 -0.846 16.963 1.00 97.94 99 GLY A C 1
ATOM 741 O O . GLY A 1 99 ? -2.509 -1.459 18.024 1.00 97.94 99 GLY A O 1
ATOM 742 N N . LYS A 1 100 ? -1.641 -0.826 16.049 1.00 98.44 100 LYS A N 1
ATOM 743 C CA . LYS A 1 100 ? -0.316 -1.448 16.195 1.00 98.44 100 LYS A CA 1
ATOM 744 C C . LYS A 1 100 ? 0.783 -0.370 16.211 1.00 98.44 100 LYS A C 1
ATOM 746 O O . LYS A 1 100 ? 1.408 -0.111 15.174 1.00 98.44 100 LYS A O 1
ATOM 751 N N . PRO A 1 101 ? 0.974 0.336 17.344 1.00 98.00 101 PRO A N 1
ATOM 752 C CA . PRO A 1 101 ? 1.815 1.531 17.402 1.00 98.00 101 PRO A CA 1
ATOM 753 C C . PRO A 1 101 ? 3.309 1.239 17.209 1.00 98.00 101 PRO A C 1
ATOM 755 O O . PRO A 1 101 ? 3.993 2.034 16.569 1.00 98.00 101 PRO A O 1
ATOM 758 N N . GLU A 1 102 ? 3.824 0.098 17.671 1.00 98.56 102 GLU A N 1
ATOM 759 C CA . GLU A 1 102 ? 5.239 -0.263 17.508 1.00 98.56 102 GLU A CA 1
ATOM 760 C C . GLU A 1 102 ? 5.590 -0.489 16.032 1.00 98.56 102 GLU A C 1
ATOM 762 O O . GLU A 1 102 ? 6.591 0.023 15.529 1.00 98.56 102 GLU A O 1
ATOM 767 N N . GLN A 1 103 ? 4.730 -1.212 15.311 1.00 98.50 103 GLN A N 1
ATOM 768 C CA . GLN A 1 103 ? 4.857 -1.446 13.874 1.00 98.50 103 GLN A CA 1
ATOM 769 C C . GLN A 1 103 ? 4.717 -0.133 13.102 1.00 98.50 103 GLN A C 1
ATOM 771 O O . GLN A 1 103 ? 5.495 0.132 12.190 1.00 98.50 103 GLN A O 1
ATOM 776 N N . THR A 1 104 ? 3.779 0.723 13.514 1.00 98.69 104 THR A N 1
ATOM 777 C CA . THR A 1 104 ? 3.617 2.067 12.942 1.00 98.69 104 THR A CA 1
ATOM 778 C C . THR A 1 104 ? 4.913 2.867 13.064 1.00 98.69 104 THR A C 1
ATOM 780 O O . THR A 1 104 ? 5.421 3.379 12.068 1.00 98.69 104 THR A O 1
ATOM 783 N N . ALA A 1 105 ? 5.487 2.943 14.268 1.00 98.38 105 ALA A N 1
ATOM 784 C CA . ALA A 1 105 ? 6.730 3.666 14.508 1.00 98.38 105 ALA A CA 1
ATOM 785 C C . ALA A 1 105 ? 7.896 3.088 13.691 1.00 98.38 105 ALA A C 1
ATOM 787 O O . ALA A 1 105 ? 8.670 3.846 13.105 1.00 98.38 105 ALA A O 1
ATOM 788 N N . HIS A 1 106 ? 7.999 1.758 13.606 1.00 97.94 106 HIS A N 1
ATOM 789 C CA . HIS A 1 106 ? 9.017 1.090 12.798 1.00 97.94 106 HIS A CA 1
ATOM 790 C C . HIS A 1 106 ? 8.944 1.505 11.323 1.00 97.94 106 HIS A C 1
ATOM 792 O O . HIS A 1 106 ? 9.953 1.927 10.753 1.00 97.94 106 HIS A O 1
ATOM 798 N N . GLU A 1 107 ? 7.757 1.431 10.718 1.00 98.12 107 GLU A N 1
ATOM 799 C CA . GLU A 1 107 ? 7.555 1.811 9.321 1.00 98.12 107 GLU A CA 1
ATOM 800 C C . GLU A 1 107 ? 7.887 3.291 9.089 1.00 98.12 107 GLU A C 1
ATOM 802 O O . GLU A 1 107 ? 8.651 3.623 8.184 1.00 98.12 107 GLU A O 1
ATOM 807 N N . LEU A 1 108 ? 7.419 4.198 9.950 1.00 97.69 108 LEU A N 1
ATOM 808 C CA . LEU A 1 108 ? 7.707 5.630 9.806 1.00 97.69 108 LEU A CA 1
ATOM 809 C C . LEU A 1 108 ? 9.207 5.949 9.939 1.00 97.69 108 LEU A C 1
ATOM 811 O O . LEU A 1 108 ? 9.732 6.785 9.200 1.00 97.69 108 LEU A O 1
ATOM 815 N N . LEU A 1 109 ? 9.936 5.253 10.817 1.00 97.06 109 LEU A N 1
ATOM 816 C CA . LEU A 1 109 ? 11.395 5.370 10.897 1.00 97.06 109 LEU A CA 1
ATOM 817 C C . LEU A 1 109 ? 12.078 4.858 9.624 1.00 97.06 109 LEU A C 1
ATOM 819 O O . LEU A 1 109 ? 13.044 5.469 9.162 1.00 97.06 109 LEU A O 1
ATOM 823 N N . CYS A 1 110 ? 11.593 3.759 9.044 1.00 95.88 110 CYS A N 1
ATOM 824 C CA . CYS A 1 110 ? 12.083 3.243 7.767 1.00 95.88 110 CYS A CA 1
ATOM 825 C C . CYS A 1 110 ? 11.796 4.213 6.610 1.00 95.88 110 CYS A C 1
ATOM 827 O O . CYS A 1 110 ? 12.686 4.433 5.787 1.00 95.88 110 CYS A O 1
ATOM 829 N N . ALA A 1 111 ? 10.638 4.884 6.598 1.00 95.31 111 ALA A N 1
ATOM 830 C CA . ALA A 1 111 ? 10.286 5.894 5.596 1.00 95.31 111 ALA A CA 1
ATOM 831 C C . ALA A 1 111 ? 11.277 7.075 5.557 1.00 95.31 111 ALA A C 1
ATOM 833 O O . ALA A 1 111 ? 11.562 7.618 4.489 1.00 95.31 111 ALA A O 1
ATOM 834 N N . LEU A 1 112 ? 11.854 7.446 6.706 1.00 90.62 112 LEU A N 1
ATOM 835 C CA . LEU A 1 112 ? 12.813 8.552 6.822 1.00 90.62 112 LEU A CA 1
ATOM 836 C C . LEU A 1 112 ? 14.240 8.194 6.370 1.00 90.62 112 LEU A C 1
ATOM 838 O O . LEU A 1 112 ? 15.027 9.095 6.065 1.00 90.62 112 LEU A O 1
ATOM 842 N N . ARG A 1 113 ? 14.615 6.906 6.317 1.00 84.62 113 ARG A N 1
ATOM 843 C CA . ARG A 1 113 ? 15.997 6.502 5.981 1.00 84.62 113 ARG A CA 1
ATOM 844 C C . ARG A 1 113 ? 16.392 6.844 4.537 1.00 84.62 113 ARG A C 1
ATOM 846 O O . ARG A 1 113 ? 17.449 7.455 4.374 1.00 84.62 113 ARG A O 1
ATOM 853 N N . PRO A 1 114 ? 15.588 6.534 3.495 1.00 69.00 114 PRO A N 1
ATOM 854 C CA . PRO A 1 114 ? 15.916 6.913 2.120 1.00 69.00 114 PRO A CA 1
ATOM 855 C C . PRO A 1 114 ? 16.041 8.430 1.935 1.00 69.00 114 PRO A C 1
ATOM 857 O O . PRO A 1 114 ? 16.925 8.887 1.214 1.00 69.00 114 PRO A O 1
ATOM 860 N N . ALA A 1 115 ? 15.196 9.212 2.616 1.00 60.31 115 ALA A N 1
ATOM 861 C CA . ALA A 1 115 ? 15.208 10.673 2.543 1.00 60.31 115 ALA A CA 1
ATOM 862 C C . ALA A 1 115 ? 16.491 11.282 3.138 1.00 60.31 115 ALA A C 1
ATOM 864 O O . ALA A 1 115 ? 17.055 12.214 2.569 1.00 60.31 115 ALA A O 1
ATOM 865 N N . ARG A 1 116 ? 17.009 10.720 4.240 1.00 58.66 116 ARG A N 1
ATOM 866 C CA . ARG A 1 116 ? 18.274 11.171 4.853 1.00 58.66 116 ARG A CA 1
ATOM 867 C C . ARG A 1 116 ? 19.503 10.912 3.982 1.00 58.66 116 ARG A C 1
ATOM 869 O O . ARG A 1 116 ? 20.446 11.694 4.040 1.00 58.66 116 ARG A O 1
ATOM 876 N N . LEU A 1 117 ? 19.497 9.841 3.189 1.00 57.94 117 LEU A N 1
ATOM 877 C CA . LEU A 1 117 ? 20.593 9.532 2.264 1.00 57.94 117 LEU A CA 1
ATOM 878 C C . LEU A 1 117 ? 20.540 10.394 0.997 1.00 57.94 117 LEU A C 1
ATOM 880 O O . LEU A 1 117 ? 21.584 10.742 0.466 1.00 57.94 117 LEU A O 1
ATOM 884 N N . ALA A 1 118 ? 19.346 10.790 0.546 1.00 58.06 118 ALA A N 1
ATOM 885 C CA . ALA A 1 118 ? 19.186 11.701 -0.589 1.00 58.06 118 ALA A CA 1
ATOM 886 C C . ALA A 1 118 ? 19.536 13.167 -0.251 1.00 58.06 118 ALA A C 1
ATOM 888 O O . ALA A 1 118 ? 19.929 13.917 -1.137 1.00 58.06 118 ALA A O 1
ATOM 889 N N . GLY A 1 119 ? 19.404 13.576 1.019 1.00 53.41 119 GLY A N 1
ATOM 890 C CA . GLY A 1 119 ? 19.730 14.929 1.495 1.00 53.41 119 GLY A CA 1
ATOM 891 C C . GLY A 1 119 ? 21.204 15.168 1.854 1.00 53.41 119 GLY A C 1
ATOM 892 O O . GLY A 1 119 ? 21.572 16.299 2.157 1.00 53.41 119 GLY A O 1
ATOM 893 N N . ARG A 1 120 ? 22.052 14.130 1.833 1.00 49.88 120 ARG A N 1
ATOM 894 C CA . ARG A 1 120 ? 23.516 14.255 1.926 1.00 49.88 120 ARG A CA 1
ATOM 895 C C . ARG A 1 120 ? 24.112 14.073 0.530 1.00 49.88 120 ARG A C 1
ATOM 897 O O . ARG A 1 120 ? 24.516 12.972 0.172 1.00 49.88 120 ARG A O 1
ATOM 904 N N . GLY A 1 121 ? 24.103 15.137 -0.269 1.00 46.84 121 GLY A N 1
ATOM 905 C CA . GLY A 1 121 ? 24.947 15.210 -1.466 1.00 46.84 121 GLY A CA 1
ATOM 906 C C . GLY A 1 121 ? 26.431 15.378 -1.088 1.00 46.84 121 GLY A C 1
ATOM 907 O O . GLY A 1 121 ? 26.694 15.775 0.051 1.00 46.84 121 GLY A O 1
ATOM 908 N N . PRO A 1 122 ? 27.372 15.033 -1.991 1.00 50.56 122 PRO A N 1
ATOM 909 C CA . PRO A 1 122 ? 28.814 15.230 -1.801 1.00 50.56 122 PRO A CA 1
ATOM 910 C C . PRO A 1 122 ? 29.205 16.704 -1.639 1.00 50.56 122 PRO A C 1
ATOM 912 O O . PRO A 1 122 ? 28.489 17.571 -2.192 1.00 50.56 122 PRO A O 1
#

Secondary structure (DSSP, 8-state):
-HHHHHHHHHHTT-HHHHHHHHHHHHHHHTTS-SSPPTT-SS---HHHHHHHHHHHHHHTT-HHHHHHHHTT--GGG--SHHHHHHHHHHHHHHHHHTT-HHHHHHHHHHHHHHHHHHT---